Protein AF-A0A2H1X0Y8-F1 (afdb_monomer)

pLDDT: mean 79.93, std 12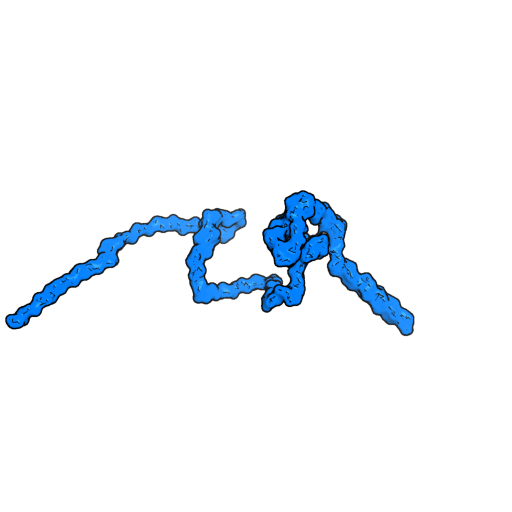.91, range [47.59, 95.88]

Structure (mmCIF, N/CA/C/O backbone):
data_AF-A0A2H1X0Y8-F1
#
_entry.id   AF-A0A2H1X0Y8-F1
#
loop_
_atom_site.group_PDB
_atom_site.id
_atom_site.type_symbol
_atom_site.label_atom_id
_atom_site.label_alt_id
_atom_site.label_comp_id
_atom_site.label_asym_id
_atom_site.label_entity_id
_atom_site.label_seq_id
_atom_site.pdbx_PDB_ins_code
_atom_site.Cartn_x
_atom_site.Cartn_y
_atom_site.Cartn_z
_atom_site.occupancy
_atom_site.B_iso_or_equiv
_atom_site.auth_seq_id
_atom_site.auth_comp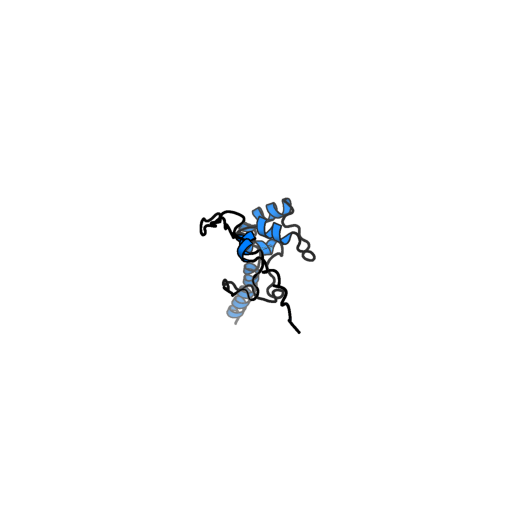_id
_atom_site.auth_asym_id
_atom_site.auth_atom_id
_atom_site.pdbx_PDB_model_num
ATOM 1 N N . MET A 1 1 ? 9.202 -10.474 -47.916 1.00 61.81 1 MET A N 1
ATOM 2 C CA . MET A 1 1 ? 9.718 -11.191 -46.723 1.00 61.81 1 MET A CA 1
ATOM 3 C C . MET A 1 1 ? 10.393 -10.254 -45.726 1.00 61.81 1 MET A C 1
ATOM 5 O O . MET A 1 1 ? 10.052 -10.331 -44.555 1.00 61.81 1 MET A O 1
ATOM 9 N N . ALA A 1 2 ? 11.234 -9.313 -46.169 1.00 73.25 2 ALA A N 1
ATOM 10 C CA . ALA A 1 2 ? 11.890 -8.338 -45.288 1.00 73.25 2 ALA A CA 1
ATOM 11 C C . ALA A 1 2 ? 10.919 -7.509 -44.416 1.00 73.25 2 ALA A C 1
ATOM 13 O O . ALA A 1 2 ? 11.132 -7.394 -43.219 1.00 73.25 2 ALA A O 1
ATOM 14 N N . GLY A 1 3 ? 9.796 -7.023 -44.965 1.00 79.19 3 GLY A N 1
ATOM 15 C CA . GLY A 1 3 ? 8.823 -6.219 -44.199 1.00 79.19 3 GLY A CA 1
ATOM 16 C C . GLY A 1 3 ? 8.190 -6.937 -42.998 1.00 79.19 3 GLY A C 1
ATOM 17 O O . GLY A 1 3 ? 8.005 -6.332 -41.950 1.00 79.19 3 GLY A O 1
ATOM 18 N N . LYS A 1 4 ? 7.929 -8.247 -43.111 1.00 78.88 4 LYS A N 1
ATOM 19 C CA . LYS A 1 4 ? 7.443 -9.059 -41.981 1.00 78.88 4 LYS A CA 1
ATOM 20 C C . LYS A 1 4 ? 8.527 -9.243 -40.920 1.00 78.88 4 LYS A C 1
ATOM 22 O O . LYS A 1 4 ? 8.227 -9.216 -39.736 1.00 78.88 4 LYS A O 1
ATOM 27 N N . PHE A 1 5 ? 9.779 -9.387 -41.349 1.00 86.38 5 PHE A N 1
ATOM 28 C CA . PHE A 1 5 ? 10.921 -9.511 -40.450 1.00 86.38 5 PHE A CA 1
ATOM 29 C C . PHE A 1 5 ? 11.155 -8.216 -39.659 1.00 86.38 5 PHE A C 1
ATOM 31 O O . PHE A 1 5 ? 11.274 -8.265 -38.441 1.00 86.38 5 PHE A O 1
ATOM 38 N N . TYR A 1 6 ? 11.100 -7.053 -40.318 1.00 88.69 6 TYR A N 1
ATOM 39 C CA . TYR A 1 6 ? 11.177 -5.753 -39.641 1.00 88.69 6 TYR A CA 1
ATOM 40 C C . TYR A 1 6 ? 10.034 -5.537 -38.646 1.00 88.69 6 TYR A C 1
ATOM 42 O O . TYR A 1 6 ? 10.268 -5.009 -37.565 1.00 88.69 6 TYR A O 1
ATOM 50 N N . PHE A 1 7 ? 8.818 -5.981 -38.974 1.00 87.06 7 PHE A N 1
ATOM 51 C CA . PHE A 1 7 ? 7.676 -5.870 -38.067 1.00 87.06 7 PHE A CA 1
ATOM 52 C C . PHE A 1 7 ? 7.841 -6.734 -36.808 1.00 87.06 7 PHE A C 1
ATOM 54 O O . PHE A 1 7 ? 7.557 -6.280 -35.703 1.00 87.06 7 PHE A O 1
ATOM 61 N N . VAL A 1 8 ? 8.353 -7.961 -36.960 1.00 88.81 8 VAL A N 1
ATOM 62 C CA . VAL A 1 8 ? 8.644 -8.854 -35.826 1.00 88.81 8 VAL A CA 1
ATOM 63 C C . VAL A 1 8 ? 9.775 -8.293 -34.964 1.00 88.81 8 VAL A C 1
ATOM 65 O O . VAL A 1 8 ? 9.640 -8.259 -33.745 1.00 88.81 8 VAL A O 1
ATOM 68 N N . VAL A 1 9 ? 10.855 -7.797 -35.575 1.00 89.19 9 VAL A N 1
ATOM 69 C CA . VAL A 1 9 ? 11.964 -7.164 -34.841 1.00 89.19 9 VAL A CA 1
ATOM 70 C C . VAL A 1 9 ? 11.478 -5.928 -34.081 1.00 89.19 9 VAL A C 1
ATOM 72 O O . VAL A 1 9 ? 11.784 -5.786 -32.901 1.00 89.19 9 VAL A O 1
ATOM 75 N N . ALA A 1 10 ? 10.663 -5.076 -34.708 1.00 86.19 10 ALA A N 1
ATOM 76 C CA . ALA A 1 10 ? 10.079 -3.915 -34.043 1.00 86.19 10 ALA A CA 1
ATOM 77 C C . ALA A 1 10 ? 9.213 -4.320 -32.838 1.00 86.19 10 ALA A C 1
ATOM 79 O O . ALA A 1 10 ? 9.388 -3.764 -31.759 1.00 86.19 10 ALA A O 1
ATOM 80 N N . LEU A 1 11 ? 8.337 -5.323 -32.981 1.00 82.75 11 LEU A N 1
ATOM 81 C CA . LEU A 1 11 ? 7.525 -5.834 -31.870 1.00 82.75 11 LEU A CA 1
ATOM 82 C C . LEU A 1 11 ? 8.383 -6.344 -30.707 1.00 82.75 11 LEU A C 1
ATOM 84 O O . LEU A 1 11 ? 8.127 -5.984 -29.562 1.00 82.75 11 LEU A O 1
ATOM 88 N N . VAL A 1 12 ? 9.426 -7.127 -30.992 1.00 84.69 12 VAL A N 1
ATOM 89 C CA . VAL A 1 12 ? 10.333 -7.664 -29.964 1.00 84.69 12 VAL A CA 1
ATOM 90 C C . VAL A 1 12 ? 11.063 -6.544 -29.213 1.00 84.69 12 VAL A C 1
ATOM 92 O O . VAL A 1 12 ? 11.230 -6.636 -28.000 1.00 84.69 12 VAL A O 1
ATOM 95 N N . CYS A 1 13 ? 11.450 -5.464 -29.896 1.00 80.12 13 CYS A N 1
ATOM 96 C CA . CYS A 1 13 ? 12.131 -4.331 -29.266 1.00 80.12 13 CYS A CA 1
ATOM 97 C C . CYS A 1 13 ? 11.217 -3.453 -28.391 1.00 80.12 13 CYS A C 1
ATOM 99 O O . CYS A 1 13 ? 11.720 -2.790 -27.488 1.00 80.12 13 CYS A O 1
ATOM 101 N N . ILE A 1 14 ? 9.901 -3.428 -28.634 1.00 75.69 14 ILE A N 1
ATOM 102 C CA . ILE A 1 14 ? 8.965 -2.531 -27.926 1.00 75.69 14 ILE A CA 1
ATOM 103 C C . ILE A 1 14 ? 8.416 -3.165 -26.638 1.00 75.69 14 ILE A C 1
ATOM 105 O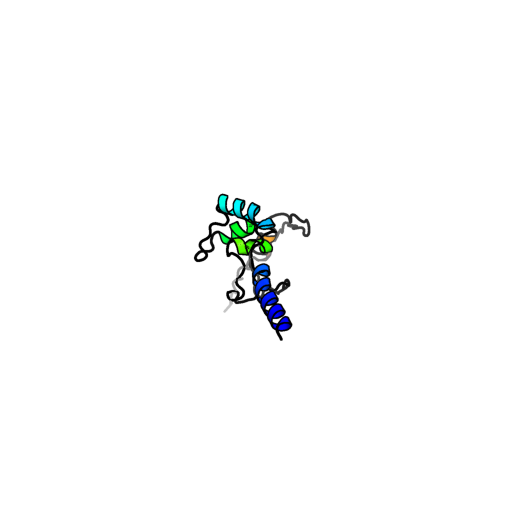 O . ILE A 1 14 ? 8.195 -2.463 -25.656 1.00 75.69 14 ILE A O 1
ATOM 109 N N . VAL A 1 15 ? 8.243 -4.490 -26.605 1.00 70.75 15 VAL A N 1
ATOM 110 C CA . VAL A 1 15 ? 7.742 -5.236 -25.431 1.00 70.75 15 VAL A CA 1
ATOM 111 C C . VAL A 1 15 ? 8.469 -4.900 -24.111 1.00 70.75 15 VAL A C 1
ATOM 113 O O . VAL A 1 15 ? 7.771 -4.653 -23.127 1.00 70.75 15 VAL A O 1
ATOM 116 N N . PRO A 1 16 ? 9.816 -4.831 -24.029 1.00 65.62 16 PRO A N 1
ATOM 117 C CA . PRO A 1 16 ? 10.498 -4.542 -22.761 1.00 65.62 16 PRO A CA 1
ATOM 118 C C . PRO A 1 16 ? 10.255 -3.120 -22.237 1.00 65.62 16 PRO A C 1
ATOM 120 O O . PRO A 1 16 ? 10.367 -2.892 -21.037 1.00 65.62 16 PRO A O 1
ATOM 123 N N . ILE A 1 17 ? 9.873 -2.175 -23.102 1.00 64.25 17 ILE A N 1
ATOM 124 C CA . ILE A 1 17 ? 9.573 -0.788 -22.711 1.00 64.25 17 ILE A CA 1
ATOM 125 C C . ILE A 1 17 ? 8.290 -0.734 -21.867 1.00 64.25 17 ILE A C 1
ATOM 127 O O . ILE A 1 17 ? 8.155 0.119 -20.998 1.00 64.25 17 ILE A O 1
ATOM 131 N N . VAL A 1 18 ? 7.368 -1.678 -22.081 1.00 63.56 18 VAL A N 1
ATOM 132 C CA . VAL A 1 18 ? 6.090 -1.760 -21.353 1.00 63.56 18 VAL A CA 1
ATOM 133 C C . VAL A 1 18 ? 6.266 -2.331 -19.939 1.00 63.56 18 VAL A C 1
ATOM 135 O O . VAL A 1 18 ? 5.436 -2.085 -19.072 1.00 63.56 18 VAL A O 1
ATOM 138 N N . TYR A 1 19 ? 7.349 -3.077 -19.695 1.00 65.31 19 TYR A N 1
ATOM 139 C CA . TYR A 1 19 ? 7.648 -3.697 -18.398 1.00 65.31 19 TYR A CA 1
ATOM 140 C C . TYR A 1 19 ? 8.716 -2.950 -17.587 1.00 65.31 19 TYR A C 1
ATOM 142 O O . TYR A 1 19 ? 9.019 -3.347 -16.462 1.00 65.31 19 TYR A O 1
ATOM 150 N N . ALA A 1 20 ? 9.299 -1.887 -18.141 1.00 74.94 20 ALA A N 1
ATOM 151 C CA . ALA A 1 20 ? 10.294 -1.076 -17.455 1.00 74.94 20 ALA A CA 1
ATOM 152 C C . ALA A 1 20 ? 9.635 -0.036 -16.536 1.00 74.94 20 ALA A C 1
ATOM 154 O O . ALA A 1 20 ? 8.516 0.415 -16.777 1.00 74.94 20 ALA A O 1
ATOM 155 N N . CYS A 1 21 ? 10.348 0.370 -15.484 1.00 87.12 21 CYS A N 1
ATOM 156 C CA . CYS A 1 21 ? 9.894 1.465 -14.636 1.00 87.12 21 CYS A CA 1
ATOM 157 C C . CYS A 1 21 ? 9.898 2.793 -15.406 1.00 87.12 21 CYS A C 1
ATOM 159 O O . CYS A 1 21 ? 10.864 3.126 -16.095 1.00 87.12 21 CYS A O 1
ATOM 161 N N . ASN A 1 22 ? 8.839 3.587 -15.249 1.00 88.81 22 ASN A N 1
ATOM 162 C CA . ASN A 1 22 ? 8.776 4.925 -15.821 1.00 88.81 22 ASN A CA 1
ATOM 163 C C . ASN A 1 22 ? 9.531 5.926 -14.934 1.00 88.81 22 ASN A C 1
ATOM 165 O O . ASN A 1 22 ? 8.953 6.558 -14.045 1.00 88.81 22 ASN A O 1
ATOM 169 N N . GLU A 1 23 ? 10.824 6.101 -15.198 1.00 88.56 23 GLU A N 1
ATOM 170 C CA . GLU A 1 23 ? 11.678 7.013 -14.429 1.00 88.56 23 GLU A CA 1
ATOM 171 C C . GLU A 1 23 ? 11.152 8.458 -14.402 1.00 88.56 23 GLU A C 1
ATOM 173 O O . GLU A 1 23 ? 11.309 9.137 -13.390 1.00 88.56 23 GLU A O 1
ATOM 178 N N . ALA A 1 24 ? 10.454 8.928 -15.443 1.00 88.75 24 ALA A N 1
ATOM 179 C CA . ALA A 1 24 ? 9.936 10.299 -15.485 1.00 88.75 24 ALA A CA 1
ATOM 180 C C . ALA A 1 24 ? 8.883 10.579 -14.396 1.00 88.75 24 ALA A C 1
ATOM 182 O O . ALA A 1 24 ? 8.794 11.698 -13.894 1.00 88.75 24 ALA A O 1
ATOM 183 N N . ILE A 1 25 ? 8.104 9.563 -14.017 1.00 89.94 25 ILE A N 1
ATOM 184 C CA . ILE A 1 25 ? 7.084 9.652 -12.964 1.00 89.94 25 ILE A CA 1
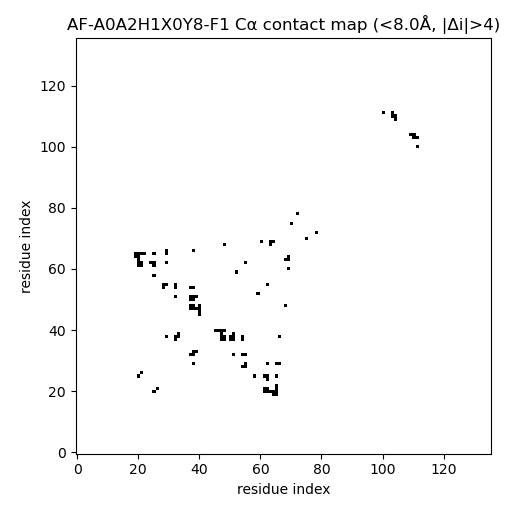ATOM 185 C C . ILE A 1 25 ? 7.655 9.188 -11.619 1.00 89.94 25 ILE A C 1
ATOM 187 O O . ILE A 1 25 ? 7.407 9.801 -10.579 1.00 89.94 25 ILE A O 1
ATOM 191 N N . CYS A 1 26 ? 8.461 8.128 -11.635 1.00 94.44 26 CYS A N 1
ATOM 192 C CA . CYS A 1 26 ? 8.886 7.433 -10.428 1.00 94.44 26 CYS A CA 1
ATOM 193 C C . CYS A 1 26 ? 10.156 7.998 -9.784 1.00 94.44 26 CYS A C 1
ATOM 195 O O . CYS A 1 26 ? 10.316 7.856 -8.570 1.00 94.44 26 CYS A O 1
ATOM 197 N N . ALA A 1 27 ? 11.039 8.678 -10.529 1.00 93.94 27 ALA A N 1
ATOM 198 C CA . ALA A 1 27 ? 12.353 9.088 -10.022 1.00 93.94 27 ALA A CA 1
ATOM 199 C C . ALA A 1 27 ? 12.273 9.935 -8.745 1.00 93.94 27 ALA A C 1
ATOM 201 O O . ALA A 1 27 ? 13.029 9.700 -7.803 1.00 93.94 27 ALA A O 1
ATOM 202 N N . SER A 1 28 ? 11.342 10.891 -8.680 1.00 93.88 28 SER A N 1
ATOM 203 C CA . SER A 1 28 ? 11.203 11.775 -7.517 1.00 93.88 28 SER A CA 1
ATOM 204 C C . SER A 1 28 ? 10.750 11.016 -6.263 1.00 93.88 28 SER A C 1
ATOM 206 O O . SER A 1 28 ? 11.417 11.076 -5.225 1.00 93.88 28 SER A O 1
ATOM 208 N N . VAL A 1 29 ? 9.645 10.266 -6.354 1.00 95.69 29 VAL A N 1
ATOM 209 C CA . VAL A 1 29 ? 9.067 9.568 -5.195 1.00 95.69 29 VAL A CA 1
ATOM 210 C C . VAL A 1 29 ? 9.946 8.406 -4.741 1.00 95.69 29 VAL A C 1
ATOM 212 O O . VAL A 1 29 ? 10.175 8.259 -3.542 1.00 95.69 29 VAL A O 1
ATOM 215 N N . VAL A 1 30 ? 10.518 7.640 -5.675 1.00 95.00 30 VAL A N 1
ATOM 216 C CA . VAL A 1 30 ? 11.424 6.529 -5.358 1.00 95.00 30 VAL A CA 1
ATOM 217 C C . VAL A 1 30 ? 12.682 7.065 -4.680 1.00 95.00 30 VAL A C 1
ATOM 219 O O . VAL A 1 30 ? 13.064 6.551 -3.630 1.00 95.00 30 VAL A O 1
ATOM 222 N N . SER A 1 31 ? 13.274 8.154 -5.185 1.00 94.25 31 SER A N 1
ATOM 223 C CA . SER A 1 31 ? 14.438 8.782 -4.539 1.00 94.25 31 SER A CA 1
ATOM 224 C C . SER A 1 31 ? 14.116 9.249 -3.120 1.00 94.25 31 SER A C 1
ATOM 226 O O . SER A 1 31 ? 14.884 8.978 -2.196 1.00 94.25 31 SER A O 1
ATOM 228 N N . LYS A 1 32 ? 12.955 9.888 -2.915 1.00 95.69 32 LYS A N 1
ATOM 229 C CA . LYS A 1 32 ? 12.478 10.265 -1.577 1.00 95.69 32 LYS A CA 1
ATOM 230 C C . LYS A 1 32 ? 12.366 9.040 -0.666 1.00 95.69 32 LYS A C 1
ATOM 232 O O . LYS A 1 32 ? 12.926 9.064 0.426 1.00 95.69 32 LYS A O 1
ATOM 237 N N . CYS A 1 33 ? 11.691 7.981 -1.108 1.00 95.56 33 CYS A N 1
ATOM 238 C CA . CYS A 1 33 ? 11.459 6.777 -0.305 1.00 95.56 33 CYS A CA 1
ATOM 239 C C . CYS A 1 33 ? 12.742 5.989 -0.000 1.00 95.56 33 CYS A C 1
ATOM 241 O O . CYS A 1 33 ? 12.860 5.376 1.062 1.00 95.56 33 CYS A O 1
ATOM 243 N N . MET A 1 34 ? 13.729 6.025 -0.896 1.00 93.69 34 MET A N 1
ATOM 244 C CA . MET A 1 34 ? 15.050 5.436 -0.666 1.00 93.69 34 MET A CA 1
ATOM 245 C C . MET A 1 34 ? 15.874 6.253 0.334 1.00 93.69 34 MET A C 1
ATOM 247 O O . MET A 1 34 ? 16.525 5.680 1.212 1.00 93.69 34 MET A O 1
ATOM 251 N N . LEU A 1 35 ? 15.826 7.586 0.247 1.00 95.00 35 LEU A N 1
ATOM 252 C CA . LEU A 1 35 ? 16.506 8.477 1.193 1.00 95.00 35 LEU A CA 1
ATOM 253 C C . LEU A 1 35 ? 15.913 8.364 2.601 1.00 95.00 35 LEU A C 1
ATOM 255 O O . LEU A 1 35 ? 16.672 8.247 3.564 1.00 95.00 35 LEU A O 1
ATOM 259 N N . THR A 1 36 ? 14.585 8.282 2.729 1.00 94.50 36 THR A N 1
ATOM 260 C CA . THR A 1 36 ? 13.900 8.047 4.016 1.00 94.50 36 THR A CA 1
ATOM 261 C C . THR A 1 36 ? 14.050 6.617 4.541 1.00 94.50 36 THR A C 1
ATOM 263 O O . THR A 1 36 ? 13.486 6.298 5.581 1.00 94.50 36 THR A O 1
ATOM 266 N N . GLN A 1 37 ? 14.812 5.762 3.847 1.00 92.38 37 GLN A N 1
ATOM 267 C CA . GLN A 1 37 ? 15.024 4.344 4.161 1.00 92.38 37 GLN A CA 1
ATOM 268 C C . GLN A 1 37 ? 13.754 3.476 4.079 1.00 92.38 37 GLN A C 1
ATOM 270 O O . GLN A 1 37 ? 13.809 2.297 4.407 1.00 92.38 37 GLN A O 1
ATOM 275 N N . SER A 1 38 ? 12.631 4.013 3.597 1.00 93.62 38 SER A N 1
ATOM 276 C CA . SER A 1 38 ? 11.353 3.297 3.513 1.00 93.62 38 SER A CA 1
ATOM 277 C C . SER A 1 38 ? 11.377 2.173 2.473 1.00 93.62 38 SER A C 1
ATOM 279 O O . SER A 1 38 ? 10.707 1.169 2.661 1.00 93.62 38 SER A O 1
ATOM 281 N N . CYS A 1 39 ? 12.163 2.320 1.399 1.00 91.75 39 CYS A N 1
ATOM 282 C CA . CYS A 1 39 ? 12.305 1.314 0.335 1.00 91.75 39 CYS A CA 1
ATOM 283 C C . CYS A 1 39 ? 13.677 0.616 0.302 1.00 91.75 39 CYS A C 1
ATOM 285 O O . CYS A 1 39 ? 14.030 -0.003 -0.698 1.00 91.75 39 CYS A O 1
ATOM 287 N N . LYS A 1 40 ? 14.469 0.681 1.381 1.00 88.62 40 LYS A N 1
ATOM 288 C CA . LYS A 1 40 ? 15.731 -0.073 1.480 1.00 88.62 40 LYS A CA 1
ATOM 289 C C . LYS A 1 40 ? 15.490 -1.474 2.035 1.00 88.62 40 LYS A C 1
ATOM 291 O O . LYS A 1 40 ? 15.751 -1.735 3.206 1.00 88.62 40 LYS A O 1
ATOM 296 N N . CYS A 1 41 ? 14.995 -2.362 1.183 1.00 85.19 41 CYS A N 1
ATOM 297 C CA . CYS A 1 41 ? 14.611 -3.706 1.589 1.00 85.19 41 CYS A CA 1
ATOM 298 C C . CYS A 1 41 ? 15.530 -4.793 1.053 1.00 85.19 41 CYS A C 1
ATOM 300 O O . CYS A 1 41 ? 15.899 -4.782 -0.118 1.00 85.19 41 CYS A O 1
ATOM 302 N N . ASP A 1 42 ? 15.835 -5.767 1.910 1.00 83.69 42 ASP A N 1
ATOM 303 C CA . ASP A 1 42 ? 16.309 -7.078 1.479 1.00 83.69 42 ASP A CA 1
ATOM 304 C C . ASP A 1 42 ? 15.077 -7.957 1.239 1.00 83.69 42 ASP A C 1
ATOM 306 O O . ASP A 1 42 ? 14.302 -8.228 2.155 1.00 83.69 42 ASP A O 1
ATOM 310 N N . LEU A 1 43 ? 14.874 -8.385 -0.007 1.00 77.56 43 LEU A N 1
ATOM 311 C CA . LEU A 1 43 ? 13.711 -9.174 -0.430 1.00 77.56 43 LEU A CA 1
ATOM 312 C C . LEU A 1 43 ? 13.624 -10.553 0.258 1.00 77.56 43 LEU A C 1
ATOM 314 O O . LEU A 1 43 ? 12.621 -11.244 0.091 1.00 77.56 43 LEU A O 1
ATOM 318 N N . LYS A 1 44 ? 14.645 -10.961 1.027 1.00 78.50 44 LYS A N 1
ATOM 319 C CA . LYS A 1 44 ? 14.610 -12.162 1.877 1.00 78.50 44 LYS A CA 1
ATOM 320 C C . LYS A 1 44 ? 13.780 -11.975 3.152 1.00 78.50 44 LYS A C 1
ATOM 322 O O . LYS A 1 44 ? 13.077 -12.902 3.534 1.00 78.50 44 LYS A O 1
ATOM 327 N N . ASP A 1 45 ? 13.827 -10.785 3.755 1.00 78.44 45 ASP A N 1
ATOM 328 C CA . ASP A 1 45 ? 13.130 -10.426 4.997 1.00 78.44 45 ASP A CA 1
ATOM 329 C C . ASP A 1 45 ? 12.328 -9.131 4.775 1.00 78.44 45 ASP A C 1
ATOM 331 O O . ASP A 1 45 ? 12.808 -8.016 4.993 1.00 78.44 45 ASP A O 1
ATOM 335 N N . CYS A 1 46 ? 11.072 -9.274 4.335 1.00 80.69 46 CYS A N 1
ATOM 336 C CA . CYS A 1 46 ? 10.198 -8.194 3.838 1.00 80.69 46 CYS A CA 1
ATOM 337 C C . CYS A 1 46 ? 9.662 -7.229 4.929 1.00 80.69 46 CYS A C 1
ATOM 339 O O . CYS A 1 46 ? 8.530 -6.748 4.851 1.00 80.69 46 CYS A O 1
ATOM 341 N N . SER A 1 47 ? 10.445 -6.938 5.968 1.00 86.25 47 SER A N 1
ATOM 342 C CA . SER A 1 47 ? 10.039 -6.110 7.117 1.00 86.25 47 SER A CA 1
ATOM 343 C C . SER A 1 47 ? 9.691 -4.660 6.743 1.00 86.25 47 SER A C 1
ATOM 345 O O . SER A 1 47 ? 8.791 -4.071 7.334 1.00 86.25 47 SER A O 1
ATOM 347 N N . CYS A 1 48 ? 10.336 -4.107 5.716 1.00 88.44 48 CYS A N 1
ATOM 348 C CA . CYS A 1 48 ? 10.137 -2.737 5.223 1.00 88.44 48 CYS A CA 1
ATOM 349 C C . CYS A 1 48 ? 9.201 -2.632 4.007 1.00 88.44 48 CYS A C 1
ATOM 351 O O . CYS A 1 48 ? 8.916 -1.533 3.538 1.00 88.44 48 CYS A O 1
ATOM 353 N N . CYS A 1 49 ? 8.677 -3.747 3.490 1.00 89.31 49 CYS A N 1
ATOM 354 C CA . CYS A 1 49 ? 7.815 -3.743 2.303 1.00 89.31 49 CYS A CA 1
ATOM 355 C C . CYS A 1 49 ? 6.528 -2.936 2.524 1.00 89.31 49 CYS A C 1
ATOM 357 O O . CYS A 1 49 ? 6.079 -2.212 1.635 1.00 89.31 49 CYS A O 1
ATOM 359 N N . LYS A 1 50 ? 5.982 -2.989 3.746 1.00 89.50 50 LYS A N 1
ATOM 360 C CA . LYS A 1 50 ? 4.841 -2.167 4.169 1.00 89.50 50 LYS A CA 1
ATOM 361 C C . LYS A 1 50 ? 5.168 -0.674 4.127 1.00 89.50 50 LYS A C 1
ATOM 363 O O . LYS A 1 50 ? 4.369 0.118 3.634 1.00 89.50 50 LYS A O 1
ATOM 368 N N . ASP A 1 51 ? 6.341 -0.290 4.616 1.00 93.69 51 ASP A N 1
ATOM 369 C CA . ASP A 1 51 ? 6.763 1.110 4.649 1.00 93.69 51 ASP A CA 1
ATOM 370 C C . ASP A 1 51 ? 7.063 1.634 3.243 1.00 93.69 51 ASP A C 1
ATOM 372 O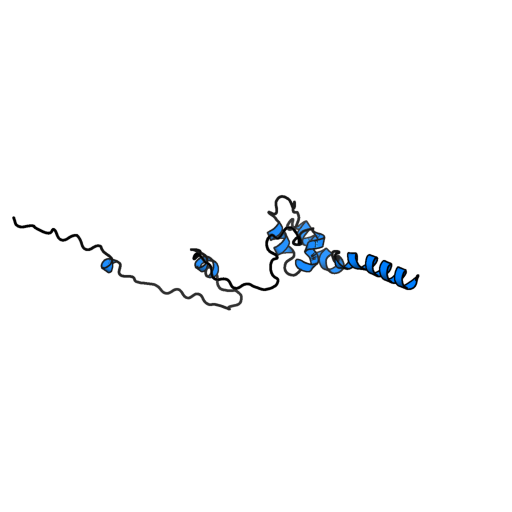 O . ASP A 1 51 ? 6.706 2.768 2.919 1.00 93.69 51 ASP A O 1
ATOM 376 N N . CYS A 1 52 ? 7.635 0.795 2.377 1.00 93.44 52 CYS A N 1
ATOM 377 C CA . CYS A 1 52 ? 7.850 1.128 0.974 1.00 93.44 52 CYS A CA 1
ATOM 378 C C . CYS A 1 52 ? 6.523 1.316 0.226 1.00 93.44 52 CYS A C 1
ATOM 380 O O . CYS A 1 52 ? 6.341 2.326 -0.458 1.00 93.44 52 CYS A O 1
ATOM 382 N N . PHE A 1 53 ? 5.568 0.399 0.420 1.00 93.50 53 PHE A N 1
ATOM 383 C CA . PHE A 1 53 ? 4.213 0.516 -0.123 1.00 93.50 53 PHE A CA 1
ATOM 384 C C . PHE A 1 53 ? 3.539 1.815 0.332 1.00 93.50 53 PHE A C 1
ATOM 386 O O . PHE A 1 53 ? 3.043 2.580 -0.493 1.00 93.50 53 PHE A O 1
ATOM 393 N N . ASN A 1 54 ? 3.591 2.118 1.631 1.00 94.06 54 ASN A N 1
ATOM 394 C CA . ASN A 1 54 ? 3.007 3.340 2.182 1.00 94.06 54 ASN A CA 1
ATOM 395 C C . ASN A 1 54 ? 3.693 4.608 1.659 1.00 94.06 54 ASN A C 1
ATOM 397 O O . ASN A 1 54 ? 3.026 5.616 1.427 1.00 94.06 54 ASN A O 1
ATOM 401 N N . CYS A 1 55 ? 5.013 4.572 1.460 1.00 95.88 55 CYS A N 1
ATOM 402 C CA . CYS A 1 55 ? 5.762 5.717 0.954 1.00 95.88 55 CYS A CA 1
ATOM 403 C C . CYS A 1 55 ? 5.461 6.013 -0.523 1.00 95.88 55 CYS A C 1
ATOM 405 O O . CYS A 1 55 ? 5.309 7.182 -0.886 1.00 95.88 55 CYS A O 1
ATOM 407 N N . LEU A 1 56 ? 5.352 4.972 -1.358 1.00 93.75 56 LEU A N 1
ATOM 408 C CA . LEU A 1 56 ? 4.956 5.094 -2.765 1.00 93.75 56 LEU A CA 1
ATOM 409 C C . LEU A 1 56 ? 3.462 5.418 -2.912 1.00 93.75 56 LEU A C 1
ATOM 411 O O . LEU A 1 56 ? 3.074 6.119 -3.848 1.00 93.75 56 LEU A O 1
ATOM 415 N N . SER A 1 57 ? 2.639 4.972 -1.959 1.00 93.38 57 SER A N 1
ATOM 416 C CA . SER A 1 57 ? 1.209 5.264 -1.878 1.00 93.38 57 SER A CA 1
ATOM 417 C C . SER A 1 57 ? 0.499 4.922 -3.199 1.00 93.38 57 SER A C 1
ATOM 419 O O . SER A 1 57 ? 0.679 3.836 -3.746 1.00 93.38 57 SER A O 1
ATOM 421 N N . TYR A 1 58 ? -0.289 5.847 -3.743 1.00 90.62 58 TYR A N 1
ATOM 422 C CA . TYR A 1 58 ? -1.016 5.691 -5.003 1.00 90.62 58 TYR A CA 1
ATOM 423 C C . TYR A 1 58 ? -0.115 5.429 -6.224 1.00 90.62 58 TYR A C 1
ATOM 425 O O . TYR A 1 58 ? -0.608 4.935 -7.233 1.00 90.62 58 TYR A O 1
ATOM 433 N N . LEU A 1 59 ? 1.189 5.724 -6.142 1.00 93.38 59 LEU A N 1
ATOM 434 C CA . LEU A 1 59 ? 2.162 5.463 -7.209 1.00 93.38 59 LEU A CA 1
ATOM 435 C C . LEU A 1 59 ? 2.786 4.063 -7.126 1.00 93.38 59 LEU A C 1
ATOM 437 O O . LEU A 1 59 ? 3.626 3.723 -7.956 1.00 93.38 59 LEU A O 1
ATOM 441 N N . TYR A 1 60 ? 2.406 3.240 -6.143 1.00 91.50 60 TYR A N 1
ATOM 442 C CA . TYR A 1 60 ? 3.008 1.922 -5.944 1.00 91.50 60 TYR A CA 1
ATOM 443 C C . TYR A 1 60 ? 2.891 1.018 -7.179 1.00 91.50 60 TYR A C 1
ATOM 445 O O . TYR A 1 60 ? 3.889 0.430 -7.577 1.00 91.50 60 TYR A O 1
ATOM 453 N N . SER A 1 61 ? 1.728 0.942 -7.832 1.00 87.19 61 SER A N 1
ATOM 454 C CA . SER A 1 61 ? 1.545 0.094 -9.024 1.00 87.19 61 SER A CA 1
ATOM 455 C C . SER A 1 61 ? 2.401 0.521 -10.217 1.00 87.19 61 SER A C 1
ATOM 457 O O . SER A 1 61 ? 2.784 -0.320 -11.021 1.00 87.19 61 SER A O 1
ATOM 459 N N . GLU A 1 62 ? 2.709 1.814 -10.318 1.00 88.19 62 GLU A N 1
ATOM 460 C CA . GLU A 1 62 ? 3.506 2.388 -11.407 1.00 88.19 62 GLU A CA 1
ATOM 461 C C . GLU A 1 62 ? 5.012 2.303 -11.121 1.00 88.19 62 GLU A C 1
ATOM 463 O O . GLU A 1 62 ? 5.823 2.164 -12.035 1.00 88.19 62 GLU A O 1
ATOM 468 N N . CYS A 1 63 ? 5.396 2.385 -9.843 1.00 92.81 63 CYS A N 1
ATOM 469 C CA . CYS A 1 63 ? 6.787 2.550 -9.427 1.00 92.81 63 CYS A CA 1
ATOM 470 C C . CYS A 1 63 ? 7.379 1.357 -8.673 1.00 92.81 63 CYS A C 1
ATOM 472 O O . CYS A 1 63 ? 8.573 1.377 -8.375 1.00 92.81 63 CYS A O 1
ATOM 474 N N . CYS A 1 64 ? 6.606 0.307 -8.370 1.00 90.12 64 CYS A N 1
ATOM 475 C CA . CYS A 1 64 ? 7.120 -0.876 -7.672 1.00 90.12 64 CYS A CA 1
ATOM 476 C C . CYS A 1 64 ? 8.271 -1.558 -8.428 1.00 90.12 64 CYS A C 1
ATOM 478 O O . CYS A 1 64 ? 9.134 -2.167 -7.798 1.00 90.12 64 CYS A O 1
ATOM 480 N N . SER A 1 65 ? 8.319 -1.428 -9.758 1.00 90.06 65 SER A N 1
ATOM 481 C CA . SER A 1 65 ? 9.348 -2.040 -10.607 1.00 90.06 65 SER A CA 1
ATOM 482 C C . SER A 1 65 ? 10.695 -1.332 -10.492 1.00 90.06 65 SER A C 1
ATOM 484 O O . SER A 1 65 ? 11.723 -1.971 -10.663 1.00 90.06 65 SER A O 1
ATOM 486 N N . CYS A 1 66 ? 10.717 -0.045 -10.122 1.00 91.38 66 CYS A N 1
ATOM 487 C CA . CYS A 1 66 ? 11.954 0.694 -9.841 1.00 91.38 66 CYS A CA 1
ATOM 488 C C . CYS A 1 66 ? 12.695 0.187 -8.590 1.00 91.38 66 CYS A C 1
ATOM 490 O O . CYS A 1 66 ? 13.850 0.547 -8.379 1.00 91.38 66 CYS A O 1
ATOM 492 N N . VAL A 1 67 ? 12.023 -0.575 -7.724 1.00 90.44 67 VAL A N 1
ATOM 493 C CA . VAL A 1 67 ? 12.561 -1.066 -6.443 1.00 90.44 67 VAL A CA 1
ATOM 494 C C . VAL A 1 67 ? 12.365 -2.578 -6.281 1.00 90.44 67 VAL A C 1
ATOM 496 O O . VAL A 1 67 ? 12.439 -3.086 -5.166 1.00 90.44 67 VAL A O 1
ATOM 499 N N . ASP A 1 68 ? 12.073 -3.287 -7.378 1.00 87.06 68 ASP A N 1
ATOM 500 C CA . ASP A 1 68 ? 11.843 -4.741 -7.418 1.00 87.06 68 ASP A CA 1
ATOM 501 C C . ASP A 1 68 ? 10.786 -5.255 -6.418 1.00 87.06 68 ASP A C 1
ATOM 503 O O . ASP A 1 68 ? 10.827 -6.394 -5.953 1.00 87.06 68 ASP A O 1
ATOM 507 N N . MET A 1 69 ? 9.803 -4.410 -6.099 1.00 85.25 69 MET A N 1
ATOM 508 C CA . MET A 1 69 ? 8.757 -4.674 -5.102 1.00 85.25 69 MET A CA 1
ATOM 509 C C . MET A 1 69 ? 7.424 -5.088 -5.714 1.00 85.25 69 MET A C 1
ATOM 511 O O . MET A 1 69 ? 6.447 -5.233 -4.980 1.00 85.25 69 MET A O 1
ATOM 515 N N . CYS A 1 70 ? 7.328 -5.214 -7.038 1.00 85.38 70 CYS A N 1
ATOM 516 C CA . CYS A 1 70 ? 6.067 -5.611 -7.647 1.00 85.38 70 CYS A CA 1
ATOM 517 C C . CYS A 1 70 ? 5.698 -7.047 -7.243 1.00 85.38 70 CYS A C 1
ATOM 519 O O . CYS A 1 70 ? 6.581 -7.904 -7.135 1.00 85.38 70 CYS A O 1
ATOM 521 N N . PRO A 1 71 ? 4.401 -7.342 -7.063 1.00 76.31 71 PRO A N 1
ATOM 522 C CA . PRO A 1 71 ? 3.948 -8.701 -6.809 1.00 76.31 71 PRO A CA 1
ATOM 523 C C . PRO A 1 71 ? 4.395 -9.618 -7.953 1.00 76.31 71 PRO A C 1
ATOM 525 O O . PRO A 1 71 ? 4.101 -9.371 -9.124 1.00 76.31 71 PRO A O 1
ATOM 528 N N . LYS A 1 72 ? 5.136 -10.677 -7.615 1.00 71.81 72 LYS A N 1
ATOM 529 C CA . LYS A 1 72 ? 5.581 -11.665 -8.597 1.00 71.81 72 LYS A CA 1
ATOM 530 C C . LYS A 1 72 ? 4.388 -12.535 -9.005 1.00 71.81 72 LYS A C 1
ATOM 532 O O . LYS A 1 72 ? 3.740 -13.110 -8.129 1.00 71.81 72 LYS A O 1
ATOM 537 N N . PRO A 1 73 ? 4.139 -12.716 -10.312 1.00 60.06 73 PRO A N 1
ATOM 538 C CA . PRO A 1 73 ? 3.008 -13.509 -10.794 1.00 60.06 73 PRO A CA 1
ATOM 539 C C . PRO A 1 73 ? 3.084 -14.992 -10.392 1.00 60.06 73 PRO A C 1
ATOM 541 O O . PRO A 1 73 ? 2.063 -15.659 -10.369 1.00 60.06 73 PRO A O 1
ATOM 544 N N . ASN A 1 74 ? 4.271 -15.499 -10.032 1.00 55.44 74 ASN A N 1
ATOM 545 C CA . ASN A 1 74 ? 4.481 -16.907 -9.675 1.00 55.44 74 ASN A CA 1
ATOM 546 C C . ASN A 1 74 ? 4.557 -17.190 -8.160 1.00 55.44 74 ASN A C 1
ATOM 548 O O . ASN A 1 74 ? 4.525 -18.355 -7.784 1.00 55.44 74 ASN A O 1
ATOM 552 N N . ASP A 1 75 ? 4.664 -16.169 -7.299 1.00 55.06 75 ASP A N 1
ATOM 553 C CA . ASP A 1 75 ? 4.770 -16.338 -5.829 1.00 55.06 75 ASP A CA 1
ATOM 554 C C . ASP A 1 75 ? 3.441 -16.069 -5.100 1.00 55.06 75 ASP A C 1
ATOM 556 O O . ASP A 1 75 ? 3.376 -16.001 -3.874 1.00 55.06 75 ASP A O 1
ATOM 560 N N . THR A 1 76 ? 2.350 -15.929 -5.847 1.00 51.94 76 THR A N 1
ATOM 561 C CA . THR A 1 76 ? 1.010 -15.785 -5.288 1.00 51.94 76 THR A CA 1
ATOM 562 C C . THR A 1 76 ? 0.292 -17.123 -5.422 1.00 51.94 76 THR A C 1
ATOM 564 O O . THR A 1 76 ? -0.251 -17.449 -6.469 1.00 51.94 76 THR A O 1
ATOM 567 N N . GLN A 1 77 ? 0.278 -17.931 -4.352 1.00 51.66 77 GLN A N 1
ATOM 568 C CA . GLN A 1 77 ? -0.556 -19.150 -4.289 1.00 51.66 77 GLN A CA 1
ATOM 569 C C . GLN A 1 77 ? -2.054 -18.849 -4.491 1.00 51.66 77 GLN A C 1
ATOM 571 O O . GLN A 1 77 ? -2.839 -19.749 -4.771 1.00 51.66 77 GLN A O 1
ATOM 576 N N . THR A 1 78 ? -2.425 -17.573 -4.421 1.00 48.62 78 THR A N 1
ATOM 577 C CA . THR A 1 78 ? -3.729 -17.049 -4.793 1.00 48.62 78 THR A CA 1
ATOM 578 C C . THR A 1 78 ? -3.469 -15.760 -5.557 1.00 48.62 78 THR A C 1
ATOM 580 O O . THR A 1 78 ? -2.978 -14.804 -4.953 1.00 48.62 78 THR A O 1
ATOM 583 N N . GLU A 1 79 ? -3.750 -15.711 -6.867 1.00 50.62 79 GLU A N 1
ATOM 584 C CA . GLU A 1 79 ? -3.857 -14.429 -7.573 1.00 50.62 79 GLU A CA 1
ATOM 585 C C . GLU A 1 79 ? -4.738 -13.523 -6.705 1.00 50.62 79 GLU A C 1
ATOM 587 O O . GLU A 1 79 ? -5.890 -13.869 -6.430 1.00 50.62 79 GLU A O 1
ATOM 592 N N . LEU A 1 80 ? -4.207 -12.396 -6.210 1.00 50.06 80 LEU A N 1
ATOM 593 C CA . LEU A 1 80 ? -5.076 -11.398 -5.599 1.00 50.06 80 LEU A CA 1
ATOM 594 C C . LEU A 1 80 ? -5.996 -10.936 -6.719 1.00 50.06 80 LEU A C 1
ATOM 596 O O . LEU A 1 80 ? -5.577 -10.210 -7.624 1.00 50.06 80 LEU A O 1
ATOM 600 N N . SER A 1 81 ? -7.229 -11.427 -6.689 1.00 51.3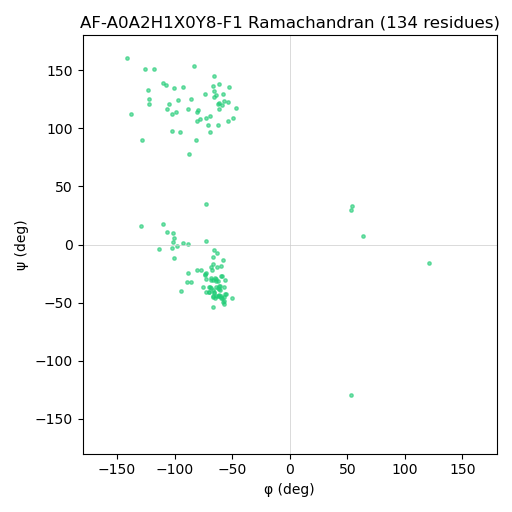8 81 SER A N 1
ATOM 601 C CA . SER A 1 81 ? -8.216 -11.037 -7.667 1.00 51.38 81 SER A CA 1
ATOM 602 C C . SER A 1 81 ? -8.305 -9.523 -7.704 1.00 51.38 81 SER A C 1
ATOM 604 O O . SER A 1 81 ? -8.383 -8.843 -6.679 1.00 51.38 81 SER A O 1
ATOM 606 N N . LYS A 1 82 ? -8.336 -8.990 -8.924 1.00 56.59 82 LYS A N 1
ATOM 607 C CA . LYS A 1 82 ? -8.638 -7.578 -9.165 1.00 56.59 82 LYS A CA 1
ATOM 608 C C . LYS A 1 82 ? -10.083 -7.227 -8.783 1.00 56.59 82 LYS A C 1
ATOM 610 O O . LYS A 1 82 ? -10.466 -6.064 -8.876 1.00 56.59 82 LYS A O 1
ATOM 615 N N . THR A 1 83 ? -10.888 -8.214 -8.386 1.00 57.84 83 THR A N 1
ATOM 616 C CA . THR A 1 83 ? -12.240 -8.052 -7.861 1.00 57.84 83 THR A CA 1
ATOM 617 C C . THR A 1 83 ? -12.260 -8.311 -6.356 1.00 57.84 83 THR A C 1
ATOM 619 O O . THR A 1 83 ? -11.658 -9.259 -5.859 1.00 57.84 83 THR A O 1
ATOM 622 N N . SER A 1 84 ? -12.974 -7.466 -5.613 1.00 67.31 84 SER A N 1
ATOM 623 C CA . SER A 1 84 ? -13.262 -7.723 -4.202 1.00 67.31 84 SER A CA 1
ATOM 624 C C . SER A 1 84 ? -14.125 -8.978 -4.075 1.00 67.31 84 SER A C 1
ATOM 626 O O . SER A 1 84 ? -15.180 -9.051 -4.711 1.00 67.31 84 SER A O 1
ATOM 628 N N . TYR A 1 85 ? -13.718 -9.924 -3.233 1.00 66.56 85 TYR A N 1
ATOM 629 C CA . TYR A 1 85 ? -14.570 -11.037 -2.825 1.00 66.56 85 TYR A CA 1
ATOM 630 C C . TYR A 1 85 ? -15.300 -10.683 -1.535 1.00 66.56 85 TYR A C 1
ATOM 632 O O . TYR A 1 85 ? -14.716 -10.123 -0.608 1.00 66.56 85 TYR A O 1
ATOM 640 N N . VAL A 1 86 ? -16.590 -11.000 -1.498 1.00 75.75 86 VAL A N 1
ATOM 641 C CA . VAL A 1 86 ? -17.384 -11.002 -0.272 1.00 75.75 86 VAL A CA 1
ATOM 642 C C . VAL A 1 86 ? -17.522 -12.462 0.123 1.00 75.75 86 VAL A C 1
ATOM 644 O O . VAL A 1 86 ? -18.160 -13.228 -0.594 1.00 75.75 86 VAL A O 1
ATOM 647 N N . GLU A 1 87 ? -16.895 -12.844 1.228 1.00 74.31 87 GLU A N 1
ATOM 648 C CA . GLU A 1 87 ? -17.005 -14.184 1.800 1.00 74.31 87 GLU A CA 1
ATOM 649 C C . GLU A 1 87 ? -17.625 -14.106 3.192 1.00 74.31 87 GLU A C 1
ATOM 651 O O . GLU A 1 87 ? -17.488 -13.107 3.904 1.00 74.31 87 GLU A O 1
ATOM 656 N N . GLU A 1 88 ? -18.323 -15.172 3.568 1.00 77.50 88 GLU A N 1
ATOM 657 C CA . GLU A 1 88 ? -18.836 -15.342 4.918 1.00 77.50 88 GLU A CA 1
ATOM 658 C C . GLU A 1 88 ? -17.739 -15.965 5.780 1.00 77.50 88 GLU A C 1
ATOM 660 O O . GLU A 1 88 ? -17.150 -16.991 5.438 1.00 77.50 88 GLU A O 1
ATOM 665 N N . LEU A 1 89 ? -17.421 -15.305 6.889 1.00 76.75 89 LEU A N 1
ATOM 666 C CA . LEU A 1 89 ? -16.356 -15.742 7.775 1.00 76.75 89 LEU A CA 1
ATOM 667 C C . LEU A 1 89 ? -16.819 -16.996 8.531 1.00 76.75 89 LEU A C 1
ATOM 669 O O . LEU A 1 89 ? -17.693 -16.901 9.389 1.00 76.75 89 LEU A O 1
ATOM 673 N N . ALA A 1 90 ? -16.246 -18.155 8.189 1.00 77.38 90 ALA A N 1
ATOM 674 C CA . ALA A 1 90 ? -16.693 -19.463 8.682 1.00 77.38 90 ALA A CA 1
ATOM 675 C C . ALA A 1 90 ? -16.695 -19.575 10.219 1.00 77.38 90 ALA A C 1
ATOM 677 O O . ALA A 1 90 ? -17.612 -20.161 10.786 1.00 77.38 90 ALA A O 1
ATOM 678 N N . ASP A 1 91 ? -15.712 -18.955 10.878 1.00 81.25 91 ASP A N 1
ATOM 679 C CA . ASP A 1 91 ? -15.630 -18.834 12.331 1.00 81.25 91 ASP A CA 1
ATOM 680 C C . ASP A 1 91 ? -15.559 -17.353 12.714 1.00 81.25 91 ASP A C 1
ATOM 682 O O . ASP A 1 91 ? -14.693 -16.614 12.241 1.00 81.25 91 ASP A O 1
ATOM 686 N N . GLY A 1 92 ? -16.459 -16.893 13.585 1.00 77.12 92 GLY A N 1
ATOM 687 C CA . GLY A 1 92 ? -16.456 -15.501 14.032 1.00 77.12 92 GLY A CA 1
ATOM 688 C C . GLY A 1 92 ? -15.124 -15.141 14.692 1.00 77.12 92 GLY A C 1
ATOM 689 O O . GLY A 1 92 ? -14.761 -15.742 15.697 1.00 77.12 92 GLY A O 1
ATOM 690 N N . VAL A 1 93 ? -14.404 -14.153 14.152 1.00 83.50 93 VAL A N 1
ATOM 691 C CA . VAL A 1 93 ? -13.124 -13.684 14.707 1.00 83.50 93 VAL A CA 1
ATOM 692 C C . VAL A 1 93 ? -13.400 -12.743 15.884 1.00 83.50 93 VAL A C 1
ATOM 694 O O . VAL A 1 93 ? -13.809 -11.592 15.668 1.00 83.50 93 VAL A O 1
ATOM 697 N N . PRO A 1 94 ? -13.183 -13.182 17.139 1.00 71.56 94 PRO A N 1
ATOM 698 C CA . PRO A 1 94 ? -13.472 -12.365 18.306 1.00 71.56 94 PRO A CA 1
ATOM 699 C C . PRO A 1 94 ? -12.469 -11.207 18.339 1.00 71.56 94 PRO A C 1
ATOM 701 O O . PRO A 1 94 ? -11.274 -11.414 18.524 1.00 71.56 94 PRO A O 1
ATOM 704 N N . GLY A 1 95 ? -12.949 -9.986 18.102 1.00 82.62 95 GLY A N 1
ATOM 705 C CA . GLY A 1 95 ? -12.127 -8.770 18.082 1.00 82.62 95 GLY A CA 1
ATOM 706 C C . GLY A 1 95 ? -12.149 -8.002 16.763 1.00 82.62 95 GLY A C 1
ATOM 707 O O . GLY A 1 95 ? -11.823 -6.817 16.767 1.00 82.62 95 GLY A O 1
ATOM 708 N N . LEU A 1 96 ? -12.607 -8.608 15.660 1.00 85.00 96 LEU A N 1
ATOM 709 C CA . LEU A 1 96 ? -12.686 -7.909 14.371 1.00 85.00 96 LEU A CA 1
ATOM 710 C C . LEU A 1 96 ? -13.627 -6.701 14.440 1.00 85.00 96 LEU A C 1
ATOM 712 O O . LEU A 1 96 ? -13.276 -5.617 13.985 1.00 85.00 96 LEU A O 1
ATOM 716 N N . PHE A 1 97 ? -14.792 -6.871 15.071 1.00 85.56 97 PHE A N 1
ATOM 717 C CA . PHE A 1 97 ? -15.726 -5.769 15.295 1.00 85.56 97 PHE A CA 1
ATOM 718 C C . PHE A 1 97 ? -15.068 -4.638 16.094 1.00 85.56 97 PHE A C 1
ATOM 720 O O . PHE A 1 97 ? -15.069 -3.502 15.644 1.00 85.56 97 PHE A O 1
ATOM 727 N N . ALA A 1 98 ? -14.421 -4.958 17.220 1.00 87.19 98 ALA A N 1
ATOM 728 C CA . ALA A 1 98 ? -13.767 -3.966 18.071 1.00 87.19 98 ALA A CA 1
ATOM 729 C C . ALA A 1 98 ? -12.652 -3.199 17.341 1.00 87.19 98 ALA A C 1
ATOM 731 O O . ALA A 1 98 ? -12.533 -1.991 17.522 1.00 87.19 98 ALA A O 1
ATOM 732 N N . ALA A 1 99 ? -11.868 -3.881 16.500 1.00 88.44 99 ALA A N 1
ATOM 733 C CA . ALA A 1 99 ? -10.831 -3.253 15.685 1.00 88.44 99 ALA A CA 1
ATOM 734 C C . ALA A 1 99 ? -11.414 -2.347 14.586 1.00 88.44 99 ALA A C 1
ATOM 736 O O . ALA A 1 99 ? -10.862 -1.289 14.311 1.00 88.44 99 ALA A O 1
ATOM 737 N N . LEU A 1 100 ? -12.532 -2.738 13.965 1.00 86.00 100 LEU A N 1
ATOM 738 C CA . LEU A 1 100 ? -13.205 -1.928 12.942 1.00 86.00 100 LEU A CA 1
ATOM 739 C C . LEU A 1 100 ? -13.945 -0.719 13.524 1.00 86.00 100 LEU A C 1
ATOM 741 O O . LEU A 1 100 ? -14.149 0.269 12.821 1.00 86.00 100 LEU A O 1
ATOM 745 N N . THR A 1 101 ? -14.367 -0.799 14.785 1.00 89.31 101 THR A N 1
ATOM 746 C CA . THR A 1 101 ? -15.127 0.257 15.461 1.00 89.31 101 THR A CA 1
ATOM 747 C C . THR A 1 101 ? -14.312 1.035 16.494 1.00 89.31 101 THR A C 1
ATOM 749 O O . THR A 1 101 ? -14.915 1.760 17.284 1.00 89.31 101 THR A O 1
ATOM 752 N N . SER A 1 102 ? -12.982 0.873 16.546 1.00 89.44 102 SER A N 1
ATOM 753 C CA . SER A 1 102 ? -12.130 1.584 17.514 1.00 89.44 102 SER A CA 1
ATOM 754 C C . SER A 1 102 ? -12.104 3.085 17.257 1.00 89.44 102 SER A C 1
ATOM 756 O O . SER A 1 102 ? -12.150 3.875 18.197 1.00 89.44 102 SER A O 1
ATOM 758 N N . ASP A 1 103 ? -12.078 3.461 15.979 1.00 88.75 103 ASP A N 1
ATOM 759 C CA . ASP A 1 103 ? -11.959 4.834 15.516 1.00 88.75 103 ASP A CA 1
ATOM 760 C C . ASP A 1 103 ? -13.113 5.186 14.559 1.00 88.75 103 ASP A C 1
ATOM 762 O O . ASP A 1 103 ? -13.639 4.309 13.865 1.00 88.75 103 ASP A O 1
ATOM 766 N N . PRO A 1 104 ? -13.534 6.463 14.490 1.00 86.88 104 PRO A N 1
ATOM 767 C CA . PRO A 1 104 ? -14.540 6.899 13.526 1.00 86.88 104 PRO A CA 1
ATOM 768 C C . PRO A 1 104 ? -14.068 6.682 12.081 1.00 86.88 104 PRO A C 1
ATOM 770 O O . PRO A 1 104 ? -12.929 7.012 11.749 1.00 86.88 104 PRO A O 1
ATOM 773 N N . ASP A 1 105 ? -14.953 6.204 11.196 1.00 86.25 105 ASP A N 1
ATOM 774 C CA . ASP A 1 105 ? -14.623 6.065 9.770 1.00 86.25 105 ASP A CA 1
ATOM 775 C C . ASP A 1 105 ? -14.305 7.448 9.171 1.00 86.25 105 ASP A C 1
ATOM 777 O O . ASP A 1 105 ? -15.173 8.331 9.177 1.00 86.25 105 ASP A O 1
ATOM 781 N N . PRO A 1 106 ? -13.103 7.665 8.604 1.00 86.75 106 PRO A N 1
ATOM 782 C CA . PRO A 1 106 ? -12.721 8.958 8.035 1.00 86.75 106 PRO A CA 1
ATOM 783 C C . PRO A 1 106 ? -13.647 9.411 6.901 1.00 86.75 106 PRO A C 1
ATOM 785 O O . PRO A 1 106 ? -13.800 10.606 6.663 1.00 86.75 106 PRO A O 1
ATOM 788 N N . GLN A 1 107 ? -14.267 8.454 6.201 1.00 91.69 107 GLN A N 1
ATOM 789 C CA . GLN A 1 107 ? -15.196 8.703 5.099 1.00 91.69 107 GLN A CA 1
ATOM 790 C C . GLN A 1 107 ? -16.666 8.769 5.543 1.00 91.69 107 GLN A C 1
ATOM 792 O O . GLN A 1 107 ? -17.533 8.964 4.693 1.00 91.69 107 GLN A O 1
ATOM 797 N N . GLN A 1 108 ? -16.952 8.628 6.843 1.00 89.00 108 GLN A N 1
ATOM 798 C CA . GLN A 1 108 ? -18.301 8.691 7.423 1.00 89.00 108 GLN A CA 1
ATOM 799 C C . GLN A 1 108 ? -19.307 7.726 6.766 1.00 89.00 108 GLN A C 1
ATOM 801 O O . GLN A 1 108 ? -20.495 8.027 6.650 1.00 89.00 108 GLN A O 1
ATOM 806 N N . ARG A 1 109 ? -18.849 6.553 6.317 1.00 87.44 109 ARG A N 1
ATOM 807 C CA . ARG A 1 109 ? -19.696 5.546 5.653 1.00 87.44 109 ARG A CA 1
ATOM 808 C C . ARG A 1 109 ? -20.493 4.696 6.637 1.00 87.44 109 ARG A C 1
ATOM 810 O O . ARG A 1 109 ? -21.504 4.116 6.251 1.00 87.44 109 ARG A O 1
ATOM 817 N N . TRP A 1 110 ? -20.050 4.612 7.890 1.00 86.69 110 TRP A N 1
ATOM 818 C CA . TRP A 1 110 ? -20.746 3.906 8.962 1.00 86.69 110 TRP A CA 1
ATOM 819 C C . TRP A 1 110 ? -20.654 4.659 10.288 1.00 86.69 110 TRP A C 1
ATOM 821 O O . TRP A 1 110 ? -19.777 5.498 10.495 1.00 86.69 110 TRP A O 1
ATOM 831 N N . LEU A 1 111 ? -21.565 4.320 11.200 1.00 86.88 111 LEU A N 1
ATOM 832 C CA . LEU A 1 111 ? -21.631 4.851 12.558 1.00 86.88 111 LEU A CA 1
ATOM 833 C C . LEU A 1 111 ? -21.570 3.688 13.548 1.00 86.88 111 LEU A C 1
ATOM 835 O O . LEU A 1 111 ? -22.284 2.700 13.390 1.00 86.88 111 LEU A O 1
ATOM 839 N N . SER A 1 112 ? -20.733 3.825 14.573 1.00 86.19 112 SER A N 1
ATOM 840 C CA . SER A 1 112 ? -20.721 2.918 15.720 1.00 86.19 112 SER A CA 1
ATOM 841 C C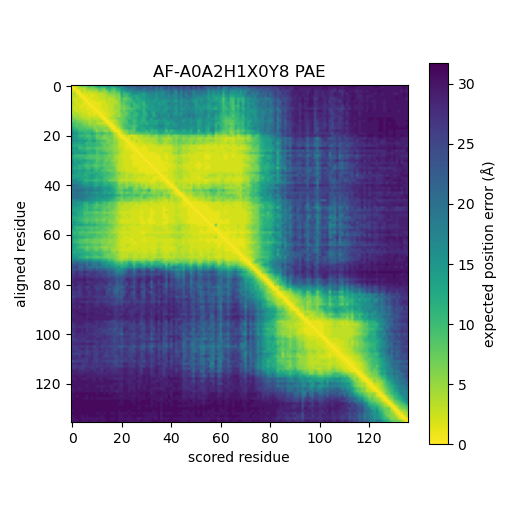 . SER A 1 112 ? -21.536 3.546 16.845 1.00 86.19 112 SER A C 1
ATOM 843 O O . SER A 1 112 ? -21.277 4.686 17.235 1.00 86.19 112 SER A O 1
ATOM 845 N N . ILE A 1 113 ? -22.542 2.827 17.340 1.00 85.88 113 ILE A N 1
ATOM 846 C CA . ILE A 1 113 ? -23.398 3.274 18.441 1.00 85.88 113 ILE A CA 1
ATOM 847 C C . ILE A 1 113 ? -23.313 2.231 19.551 1.00 85.88 113 ILE A C 1
ATOM 849 O O . ILE A 1 113 ? -23.660 1.070 19.346 1.00 85.88 113 ILE A O 1
ATOM 853 N N . THR A 1 114 ? -22.878 2.658 20.735 1.00 83.00 114 THR A N 1
ATOM 854 C CA . THR A 1 114 ? -22.766 1.797 21.915 1.00 83.00 114 THR A CA 1
ATOM 855 C C . THR A 1 114 ? -23.899 2.110 22.879 1.00 83.00 114 THR A C 1
ATOM 857 O O . THR A 1 114 ? -24.015 3.237 23.361 1.00 83.00 114 THR A O 1
ATOM 860 N N . TYR A 1 115 ? -24.719 1.107 23.185 1.00 85.81 115 TYR A N 1
ATOM 861 C CA . TYR A 1 115 ? -25.772 1.212 24.190 1.00 85.81 115 TYR A CA 1
ATOM 862 C C . TYR A 1 115 ? -25.310 0.556 25.495 1.00 85.81 115 TYR A C 1
ATOM 864 O O . TYR A 1 115 ? -24.766 -0.550 25.451 1.00 85.81 115 TYR A O 1
ATOM 872 N N . PRO A 1 116 ? -25.516 1.195 26.658 1.00 84.56 116 PRO A N 1
ATOM 873 C CA . PRO A 1 116 ? -25.287 0.534 27.932 1.00 84.56 116 PRO A CA 1
ATOM 874 C C . PRO A 1 116 ? -26.299 -0.605 28.090 1.00 84.56 116 PRO A C 1
ATOM 876 O O . PRO A 1 116 ? -27.495 -0.411 27.874 1.00 84.56 116 PRO A O 1
ATOM 879 N N . VAL A 1 117 ? -25.820 -1.787 28.473 1.00 79.94 117 VAL A N 1
ATOM 880 C CA . VAL A 1 117 ? -26.688 -2.919 28.803 1.00 79.94 117 VAL A CA 1
ATOM 881 C C . VAL A 1 117 ? -26.671 -3.103 30.313 1.00 79.94 117 VAL A C 1
ATOM 883 O O . VA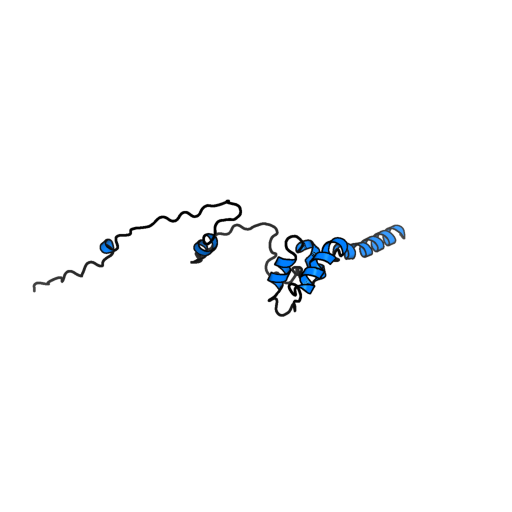L A 1 117 ? -25.625 -3.394 30.889 1.00 79.94 117 VAL A O 1
ATOM 886 N N . ASP A 1 118 ? -27.828 -2.929 30.946 1.00 77.62 118 ASP A N 1
ATOM 887 C CA . ASP A 1 118 ? -28.043 -3.279 32.348 1.00 77.62 118 ASP A CA 1
ATOM 888 C C . ASP A 1 118 ? -28.667 -4.680 32.394 1.00 77.62 118 ASP A C 1
ATOM 890 O O . ASP A 1 118 ? -29.859 -4.856 32.133 1.00 77.62 118 ASP A O 1
ATOM 894 N N . ILE A 1 119 ? -27.832 -5.703 32.594 1.00 74.56 119 ILE A N 1
ATOM 895 C CA . ILE A 1 119 ? -28.291 -7.091 32.718 1.00 74.56 119 ILE A CA 1
ATOM 896 C C . ILE A 1 119 ? -28.349 -7.428 34.202 1.00 74.56 119 ILE A C 1
ATOM 898 O O . ILE A 1 119 ? -27.311 -7.547 34.857 1.00 74.56 119 ILE A O 1
ATOM 902 N N . ASP A 1 120 ? -29.554 -7.661 34.719 1.00 76.25 120 ASP A N 1
ATOM 903 C CA . ASP A 1 120 ? -29.725 -8.197 36.066 1.00 76.25 120 ASP A CA 1
ATOM 904 C C . ASP A 1 1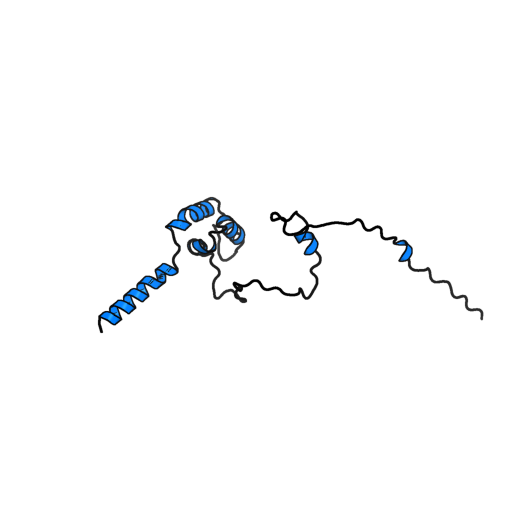20 ? -29.245 -9.659 36.124 1.00 76.25 120 ASP A C 1
ATOM 906 O O . ASP A 1 120 ? -29.951 -10.613 35.785 1.00 76.25 120 ASP A O 1
ATOM 910 N N . LEU A 1 121 ? -28.002 -9.836 36.572 1.00 73.25 121 LEU A N 1
ATOM 911 C CA . LEU A 1 121 ? -27.347 -11.135 36.747 1.00 73.25 121 LEU A CA 1
ATOM 912 C C . LEU A 1 121 ? -27.994 -11.992 37.849 1.00 73.25 121 LEU A C 1
ATOM 914 O O . LEU A 1 121 ? -27.669 -13.176 37.971 1.00 73.25 121 LEU A O 1
ATOM 918 N N . SER A 1 122 ? -28.903 -11.435 38.658 1.00 74.81 122 SER A N 1
ATOM 919 C CA . SER A 1 122 ? -29.602 -12.193 39.698 1.00 74.81 122 SER A CA 1
ATOM 920 C C . SER A 1 122 ? -30.515 -13.282 39.121 1.00 74.81 122 SER A C 1
ATOM 922 O O . SER A 1 122 ? -30.649 -14.339 39.740 1.00 74.81 122 SER A O 1
ATOM 924 N N . ALA A 1 123 ? -31.035 -13.082 37.904 1.00 69.12 123 ALA A N 1
ATOM 925 C CA . ALA A 1 123 ? -31.863 -14.049 37.182 1.00 69.12 123 ALA A CA 1
ATOM 926 C C . ALA A 1 123 ? -31.098 -15.304 36.717 1.00 69.12 123 ALA A C 1
ATOM 928 O O . ALA A 1 123 ? -31.714 -16.333 36.452 1.00 69.12 123 ALA A O 1
ATOM 929 N N . TYR A 1 124 ? -29.763 -15.242 36.647 1.00 72.44 124 TYR A N 1
ATOM 930 C CA . TYR A 1 124 ? -28.903 -16.357 36.228 1.00 72.44 124 TYR A CA 1
ATOM 931 C C . TYR A 1 124 ? -28.257 -17.093 37.407 1.00 72.44 124 TYR A C 1
ATOM 933 O O . TYR A 1 124 ? -27.422 -17.978 37.208 1.00 72.44 124 TYR A O 1
ATOM 941 N N . ARG A 1 125 ? -28.614 -16.745 38.651 1.00 72.69 125 ARG A N 1
ATOM 942 C CA . ARG A 1 125 ? -28.121 -17.474 39.822 1.00 72.69 125 ARG A CA 1
ATOM 943 C C . ARG A 1 125 ? -28.678 -18.892 39.804 1.00 72.69 125 ARG A C 1
ATOM 945 O O . ARG A 1 125 ? -29.889 -19.089 39.737 1.00 72.69 125 ARG A O 1
ATOM 952 N N . ALA A 1 126 ? -27.783 -19.873 39.910 1.00 71.38 126 ALA A N 1
ATOM 953 C CA . ALA A 1 126 ? -28.169 -21.256 40.130 1.00 71.38 126 ALA A CA 1
ATOM 954 C C . ALA A 1 126 ? -29.072 -21.324 41.370 1.00 71.38 126 ALA A C 1
ATOM 956 O O . ALA A 1 126 ? -28.688 -20.873 42.452 1.00 71.38 126 ALA A O 1
ATOM 957 N N . VAL A 1 127 ? -30.286 -21.850 41.199 1.00 68.81 127 VAL A N 1
ATOM 958 C CA . VAL A 1 127 ? -31.184 -22.114 42.324 1.00 68.81 127 VAL A CA 1
ATOM 959 C C . VAL A 1 127 ? -30.477 -23.141 43.212 1.00 68.81 127 VAL A C 1
ATOM 961 O O . VAL A 1 127 ? -30.143 -24.215 42.707 1.00 68.81 127 VAL A O 1
ATOM 964 N N . PRO A 1 128 ? -30.205 -22.844 44.497 1.00 66.62 128 PRO A N 1
ATOM 965 C CA . PRO A 1 128 ? -29.606 -23.823 45.390 1.00 66.62 128 PRO A CA 1
ATOM 966 C C . PRO A 1 128 ? -30.510 -25.056 45.450 1.00 66.62 128 PRO A C 1
ATOM 968 O O . PRO A 1 128 ? -31.724 -24.941 45.637 1.00 66.62 128 PRO A O 1
ATOM 971 N N . GLU A 1 129 ? -29.900 -26.220 45.235 1.00 59.62 129 GLU A N 1
ATOM 972 C CA . GLU A 1 129 ? -30.534 -27.534 45.255 1.00 59.62 129 GLU A CA 1
ATOM 973 C C . GLU A 1 129 ? -31.378 -27.669 46.529 1.00 59.62 129 GLU A C 1
ATOM 975 O O . GLU A 1 129 ? -30.856 -27.711 47.645 1.00 59.62 129 GLU A O 1
ATOM 980 N N . LYS A 1 130 ? -32.711 -27.665 46.384 1.00 63.31 130 LYS A N 1
ATOM 981 C CA . LYS A 1 130 ? -33.604 -27.974 47.501 1.00 63.31 130 LYS A CA 1
ATOM 982 C C . LYS A 1 130 ? -33.293 -29.402 47.923 1.00 63.31 130 LYS A C 1
ATOM 984 O O . LYS A 1 130 ? -33.504 -30.326 47.143 1.00 63.31 130 LYS A O 1
ATOM 989 N N . THR A 1 131 ? -32.811 -29.568 49.149 1.00 57.69 131 THR A N 1
ATOM 990 C CA . THR A 1 131 ? -32.575 -30.864 49.779 1.00 57.69 131 THR A CA 1
ATOM 991 C C . THR A 1 131 ? -33.866 -31.677 49.711 1.00 57.69 131 THR A C 1
ATOM 993 O O . THR A 1 131 ? -34.846 -31.379 50.395 1.00 57.69 131 THR A O 1
ATOM 996 N N . VAL A 1 132 ? -33.894 -32.681 48.838 1.00 64.19 132 VAL A N 1
ATOM 997 C CA . VAL A 1 132 ? -34.972 -33.669 48.779 1.00 64.19 132 VAL A CA 1
ATOM 998 C C . VAL A 1 132 ? -34.844 -34.544 50.022 1.00 64.19 132 VAL A C 1
ATOM 1000 O O . VAL A 1 132 ? -33.957 -35.387 50.119 1.00 64.19 132 VAL A O 1
ATOM 1003 N N . VAL A 1 133 ? -35.698 -34.295 51.015 1.00 58.38 133 VAL A N 1
ATOM 1004 C CA . VAL A 1 133 ? -35.799 -35.132 52.213 1.00 58.38 133 VAL A CA 1
ATOM 1005 C C . VAL A 1 133 ? -36.604 -36.374 51.837 1.00 58.38 133 VAL A C 1
ATOM 1007 O O . VAL A 1 133 ? -37.812 -36.294 51.623 1.00 58.38 133 VAL A O 1
ATOM 1010 N N . PHE A 1 134 ? -35.939 -37.524 51.732 1.00 59.94 134 PHE A N 1
ATOM 1011 C CA . PHE A 1 134 ? -36.618 -38.811 51.616 1.00 59.94 134 PHE A CA 1
ATOM 1012 C C . PHE A 1 134 ? -37.070 -39.254 53.010 1.00 59.94 134 PHE A C 1
ATOM 1014 O O . PHE A 1 134 ? -36.244 -39.496 53.888 1.00 59.94 134 PHE A O 1
ATOM 1021 N N . HIS A 1 135 ? -38.383 -39.349 53.214 1.00 47.59 135 HIS A N 1
ATOM 1022 C CA . HIS A 1 135 ? -38.948 -40.049 54.363 1.00 47.59 135 HIS A CA 1
ATOM 1023 C C . HIS A 1 135 ? -38.943 -41.552 54.053 1.00 47.59 135 HIS A C 1
ATOM 1025 O O . HIS A 1 135 ? -39.618 -41.975 53.113 1.00 47.59 135 HIS A O 1
ATOM 1031 N N . LEU A 1 136 ? -38.137 -42.315 54.802 1.00 49.03 136 LEU A N 1
ATOM 1032 C CA . LEU A 1 136 ? -38.215 -43.779 54.873 1.00 49.03 136 LEU A CA 1
ATOM 1033 C C . LEU A 1 136 ? -39.307 -44.200 55.861 1.00 49.03 136 LEU A C 1
ATOM 1035 O O . LEU A 1 136 ? -39.367 -43.577 56.947 1.00 49.03 136 LEU A O 1
#

Organism: Spodoptera frugiperda (NCBI:txid7108)

Mean predicted aligned error: 17.76 Å

Radius of gyration: 29.79 Å; Cα contacts (8 Å, |Δi|>4): 63; chains: 1; bounding box: 56×56×102 Å

Sequence (136 aa):
MAGKFYFVVALVCIVPIVYACNEAICASVVSKCMLTQSCKCDLKDCSCCKDCFNCLSYLYSECCSCVDMCPKPNDTQTELSKTSYVEELADGVPGLFAALTSDPDPQQRWLSITYPVDIDLSAYRAVPEKTVVFHL

Foldseek 3Di:
DVVVVVVVVVVVVCVVVVVAADCVPQVVLVVVCVVVVLLVDDPVDCPSLVSSCVSCPPVCVRHVRVRVSDDDPPPPPDDPDPDDDDDDDPDDDPCPVVVVQVDQDPVNPDDDDDDDDDDPCVVVDDDPPDPPDDDD

Secondary structure (DSSP, 8-state):
-HHHHHHHHHHHHHHHHHHS--HHHHHHHHHHHHHTTTT---TTS-TTHHHHHHHHGGGHHHHGGGGT-SPPTTS-SS---SS------SS--TTHHHHHTSS--TT-------------GGGGSPPP--------

Solvent-accessible surface area (backbone atoms only — not comparable to full-atom values): 9109 Å² total; per-residue (Å²): 114,65,69,61,51,52,51,52,53,51,51,65,68,50,56,60,64,75,73,47,52,52,56,92,76,30,48,65,60,52,52,51,28,46,73,73,51,29,55,71,62,55,88,89,62,65,80,39,51,63,47,26,44,62,65,45,43,95,45,31,90,65,34,21,61,72,68,75,63,52,86,56,88,83,79,42,99,58,74,80,62,96,60,90,82,89,77,80,72,91,65,83,65,91,54,55,64,58,68,69,58,69,57,81,52,92,82,64,83,65,83,86,82,89,76,90,80,88,74,75,63,74,82,72,56,77,76,76,80,76,82,81,80,79,86,130

InterPro domains:
  IPR006761 Tsg [PTHR12312] (6-126)
  IPR057635 Tsg, N-terminal [PF23782] (20-76)
  IPR057726 Tsg, C-terminal domain [PF04668] (80-133)